Protein AF-A0A535L0J0-F1 (afdb_monomer)

Foldseek 3Di:
DPPPPPPPLQAQFLVRVVVVVVVQVVVVWWKWFDDPQAIEGQDDDPQSVVVCVVVVHDYDHDVDPSVVDDRHTNDMKTFDALVVCVVCQVVVCVVCPVNDDWDDPDSGIID

Solvent-accessible surface area (backbone atoms only — not comparable to full-atom values): 6509 Å² total; per-residue (Å²): 130,85,80,83,72,72,71,84,76,78,29,45,43,38,73,61,45,49,51,53,49,48,58,26,55,80,68,75,44,51,54,36,40,39,47,96,94,36,41,37,28,58,64,98,44,72,55,55,52,57,48,26,67,75,70,74,45,69,81,40,83,37,96,43,61,79,81,68,49,52,75,42,21,80,54,51,40,34,38,51,60,40,78,57,43,66,66,43,47,63,56,50,40,63,73,32,60,96,76,55,80,66,46,61,92,47,70,43,36,43,58

Mean predicted aligned error: 4.8 Å

Radius of gyration: 14.19 Å; Cα contacts (8 Å, |Δi|>4): 158; chains: 1; bounding box: 28×30×47 Å

Nearest PDB structures (foldseek):
  1nf2-assembly1_A  TM=9.032E-01  e=1.576E-08  Thermotoga maritima
  3niw-assembly1_A  TM=9.110E-01  e=2.321E-07  Bacteroides thetaiotaomicron
  3mpo-assembly3_C  TM=8.049E-01  e=8.563E-06  Levilactobacillus brevis ATCC 367
  2hf2-assembly2_B  TM=7.758E-01  e=1.740E-03  Escherichia coli K-12
  2hf2-assembly1_A  TM=7.422E-01  e=3.353E-03  Escherichia coli K-12

pLDDT: mean 91.99, std 14.08, range [40.34, 98.44]

Secondary structure (DSSP, 8-state):
----------PEEHHHHHHHHHHHHHTT-EEEEEETTEEEESS--HHHHHHHHHHT--EEE-S-HHHHS-SEES-EEEE--HHHHHHHHHHHHHHTTTT-----SSTTEE-

Sequence (111 aa):
MPNGEKLLDNGVPHDLAMEVIRYARERDLHVQAYRDDQLLIERDRPEAHIYSEHAGMPLHLVPDLDAAMGPTTPKLVIVAAPATLERLLPDARAHWIGRLNVATSTPDYLE

Structure (mmCIF, N/CA/C/O backbone):
data_AF-A0A535L0J0-F1
#
_entry.id   AF-A0A535L0J0-F1
#
loop_
_atom_site.group_PDB
_atom_site.id
_atom_site.type_symbol
_atom_site.label_atom_id
_atom_site.label_alt_id
_atom_site.label_comp_id
_atom_site.label_asym_id
_atom_site.label_entity_id
_atom_site.label_seq_id
_atom_site.pdbx_PDB_ins_code
_atom_site.Cartn_x
_atom_site.Cartn_y
_atom_site.Cartn_z
_atom_site.occupancy
_atom_site.B_iso_or_equiv
_atom_site.auth_seq_id
_atom_site.auth_comp_id
_atom_site.auth_asym_id
_atom_site.auth_atom_id
_atom_site.pdbx_PDB_model_num
ATOM 1 N N . MET A 1 1 ? 6.437 3.028 37.109 1.00 40.34 1 MET A N 1
ATOM 2 C CA . MET A 1 1 ? 6.146 2.205 35.919 1.00 40.34 1 MET A CA 1
ATOM 3 C C . MET A 1 1 ? 5.077 2.952 35.136 1.00 40.34 1 MET A C 1
ATOM 5 O O . MET A 1 1 ? 3.992 3.089 35.687 1.00 40.34 1 MET A O 1
ATOM 9 N N . PRO A 1 2 ? 5.343 3.547 33.964 1.00 46.25 2 PRO A N 1
ATOM 10 C CA . PRO A 1 2 ? 4.243 4.046 33.154 1.00 46.25 2 PRO A CA 1
ATOM 11 C C . PRO A 1 2 ? 3.508 2.838 32.559 1.00 46.25 2 PRO A C 1
ATOM 13 O O . PRO A 1 2 ? 4.112 2.017 31.870 1.00 46.25 2 PRO A O 1
ATOM 16 N N . ASN A 1 3 ? 2.226 2.705 32.904 1.00 43.72 3 ASN A N 1
ATOM 17 C CA . ASN A 1 3 ? 1.302 1.763 32.287 1.00 43.72 3 ASN A CA 1
ATOM 18 C C . ASN A 1 3 ? 1.260 2.064 30.787 1.00 43.72 3 ASN A C 1
ATOM 20 O O . ASN A 1 3 ? 0.814 3.137 30.387 1.00 43.72 3 ASN A O 1
ATOM 24 N N . GLY A 1 4 ? 1.751 1.130 29.975 1.00 42.81 4 GLY A N 1
ATOM 25 C CA . GLY A 1 4 ? 1.618 1.161 28.524 1.00 42.81 4 GLY A CA 1
ATOM 26 C C . GLY A 1 4 ? 0.175 0.888 28.119 1.00 42.81 4 GLY A C 1
ATOM 27 O O . GLY A 1 4 ? -0.117 -0.165 27.557 1.00 42.81 4 GLY A O 1
ATOM 28 N N . GLU A 1 5 ? -0.732 1.816 28.426 1.00 40.56 5 GLU A N 1
ATOM 29 C CA . GLU A 1 5 ? -1.991 1.918 27.701 1.00 40.56 5 GLU A CA 1
ATOM 30 C C . GLU A 1 5 ? -1.620 2.144 26.236 1.00 40.56 5 GLU A C 1
ATOM 32 O O . GLU A 1 5 ? -1.237 3.243 25.833 1.00 40.56 5 GLU A O 1
ATOM 37 N N . LYS A 1 6 ? -1.666 1.065 25.446 1.00 47.59 6 LYS A N 1
ATOM 38 C CA . LYS A 1 6 ? -1.805 1.153 23.996 1.00 47.59 6 LYS A CA 1
ATOM 39 C C . LYS A 1 6 ? -2.970 2.110 23.759 1.00 47.59 6 LYS A C 1
ATOM 41 O O . LYS A 1 6 ? -4.120 1.718 23.955 1.00 47.59 6 LYS A O 1
ATOM 46 N N . LEU A 1 7 ? -2.676 3.361 23.388 1.00 50.09 7 LEU A N 1
ATOM 47 C CA . LEU A 1 7 ? -3.653 4.207 22.712 1.00 50.09 7 LEU A CA 1
ATOM 48 C C . LEU A 1 7 ? -4.255 3.320 21.625 1.00 50.09 7 LEU A C 1
ATOM 50 O O . LEU A 1 7 ? -3.499 2.716 20.868 1.00 50.09 7 LEU A O 1
ATOM 54 N N . LEU A 1 8 ? -5.577 3.161 21.651 1.00 46.81 8 LEU A N 1
ATOM 55 C CA . LEU A 1 8 ? -6.342 2.314 20.744 1.00 46.81 8 LEU A CA 1
ATOM 56 C C . LEU A 1 8 ? -5.981 2.653 19.295 1.00 46.81 8 LEU A C 1
ATOM 58 O O . LEU A 1 8 ? -6.545 3.565 18.694 1.00 46.81 8 LEU A O 1
ATOM 62 N N . ASP A 1 9 ? -5.012 1.915 18.768 1.00 54.28 9 ASP A N 1
ATOM 63 C CA . ASP A 1 9 ? -4.597 1.917 17.379 1.00 54.28 9 ASP A CA 1
ATOM 64 C C . ASP A 1 9 ? -5.680 1.144 16.629 1.00 54.28 9 ASP A C 1
ATOM 66 O O . ASP A 1 9 ? -5.584 -0.059 16.373 1.00 54.28 9 ASP A O 1
ATOM 70 N N . ASN A 1 10 ? -6.816 1.807 16.410 1.00 72.75 10 ASN A N 1
ATOM 71 C CA . ASN A 1 10 ? -7.828 1.309 15.498 1.00 72.75 10 ASN A CA 1
ATOM 72 C C . ASN A 1 10 ? -7.189 1.403 14.114 1.00 72.75 10 ASN A C 1
ATOM 74 O O . ASN A 1 10 ? -7.275 2.449 13.473 1.00 72.75 10 ASN A O 1
ATOM 78 N N . GLY A 1 11 ? -6.479 0.344 13.712 1.00 88.81 11 GLY A N 1
ATOM 79 C CA . GLY A 1 11 ? -5.863 0.244 12.394 1.00 88.81 11 GLY A CA 1
ATOM 80 C C . GLY A 1 11 ? -6.862 0.564 11.281 1.00 88.81 11 GLY A C 1
ATOM 81 O O . GLY A 1 11 ? -8.068 0.671 11.510 1.00 88.81 11 GLY A O 1
ATOM 82 N N . VAL A 1 12 ? -6.368 0.691 10.055 1.00 95.44 12 VAL A N 1
ATOM 83 C CA . VAL A 1 12 ? -7.183 0.972 8.872 1.00 95.44 12 VAL A CA 1
ATOM 84 C C . VAL A 1 12 ? -8.408 0.044 8.838 1.00 95.44 12 VAL A C 1
ATOM 86 O O . VAL A 1 12 ? -8.230 -1.178 8.767 1.00 95.44 12 VAL A O 1
ATOM 89 N N . PRO A 1 13 ? -9.641 0.591 8.904 1.00 96.38 13 PRO A N 1
ATOM 90 C CA . PRO A 1 13 ? -10.863 -0.201 8.832 1.00 96.38 13 PRO A CA 1
ATOM 91 C C . PRO A 1 13 ? -10.934 -1.001 7.539 1.00 96.38 13 PRO A C 1
ATOM 93 O O . PRO A 1 13 ? -10.518 -0.508 6.491 1.00 96.38 13 PRO A O 1
ATOM 96 N N . HIS A 1 14 ? -11.505 -2.202 7.607 1.00 96.31 14 HIS A N 1
ATOM 97 C CA . HIS A 1 14 ? -11.569 -3.138 6.486 1.00 96.31 14 HIS A CA 1
ATOM 98 C C . HIS A 1 14 ? -12.052 -2.497 5.176 1.00 96.31 14 HIS A C 1
ATOM 100 O O . HIS A 1 14 ? -11.382 -2.605 4.153 1.00 96.31 14 HIS A O 1
ATOM 106 N N . ASP A 1 15 ? -13.161 -1.753 5.212 1.00 96.94 15 ASP A N 1
ATOM 107 C CA . ASP A 1 15 ? -13.720 -1.110 4.015 1.00 96.94 15 ASP A CA 1
ATOM 108 C C . ASP A 1 15 ? -12.732 -0.127 3.370 1.00 96.94 15 ASP A C 1
ATOM 110 O O . ASP A 1 15 ? -12.581 -0.090 2.148 1.00 96.94 15 ASP A O 1
ATOM 114 N N . LEU A 1 16 ? -12.003 0.629 4.197 1.00 97.62 16 LEU A N 1
ATOM 115 C CA . LEU A 1 16 ? -11.004 1.595 3.747 1.00 97.62 16 LEU A CA 1
ATOM 116 C C . LEU A 1 16 ? -9.720 0.903 3.265 1.00 97.62 16 LEU A C 1
ATOM 118 O O . LEU A 1 16 ? -9.121 1.335 2.284 1.00 97.62 16 LEU A O 1
ATOM 122 N N . ALA A 1 17 ? -9.331 -0.208 3.894 1.00 97.88 17 ALA A N 1
ATOM 123 C CA . ALA A 1 17 ? -8.247 -1.062 3.416 1.00 97.88 17 ALA A CA 1
ATOM 124 C C . ALA A 1 17 ? -8.572 -1.642 2.0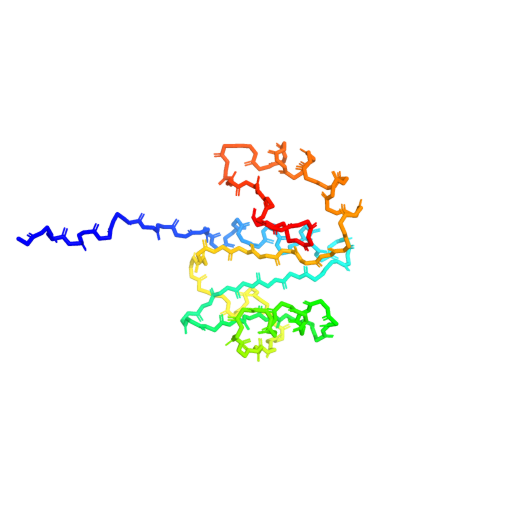31 1.00 97.88 17 ALA A C 1
ATOM 126 O O . ALA A 1 17 ? -7.727 -1.640 1.134 1.00 97.88 17 ALA A O 1
ATOM 127 N N . MET A 1 18 ? -9.821 -2.061 1.819 1.00 98.06 18 MET A N 1
ATOM 128 C CA . MET A 1 18 ? -10.284 -2.560 0.528 1.00 98.06 18 MET A CA 1
ATOM 129 C C . MET A 1 18 ? -10.339 -1.475 -0.549 1.00 98.06 18 MET A C 1
ATOM 131 O O . MET A 1 18 ? -10.099 -1.785 -1.716 1.00 98.06 18 MET A O 1
ATOM 135 N N . GLU A 1 19 ? -10.579 -0.208 -0.201 1.00 98.31 19 GLU A N 1
ATOM 136 C CA . GLU A 1 19 ? -10.395 0.907 -1.144 1.00 98.31 19 GLU A CA 1
ATOM 137 C C . GLU A 1 19 ? -8.938 1.013 -1.619 1.00 98.31 19 GLU A C 1
ATOM 139 O O . GLU A 1 19 ? -8.698 1.125 -2.822 1.00 98.31 19 GLU A O 1
ATOM 144 N N . VAL A 1 20 ? -7.963 0.906 -0.710 1.00 98.31 20 VAL A N 1
ATOM 145 C CA . VAL A 1 20 ? -6.528 0.934 -1.055 1.00 98.31 20 VAL A CA 1
ATOM 146 C C . VAL A 1 20 ? -6.138 -0.273 -1.913 1.00 98.31 20 VAL A C 1
ATOM 148 O O . VAL A 1 20 ? -5.437 -0.129 -2.917 1.00 98.31 20 VAL A O 1
ATOM 151 N N . ILE A 1 21 ? -6.632 -1.467 -1.576 1.00 98.25 21 ILE A N 1
ATOM 152 C CA . ILE A 1 21 ? -6.371 -2.685 -2.356 1.00 98.25 21 ILE A CA 1
ATOM 153 C C . ILE A 1 21 ? -6.948 -2.565 -3.766 1.00 98.25 21 ILE A C 1
ATOM 155 O O . ILE A 1 21 ? -6.259 -2.878 -4.737 1.00 98.25 21 ILE A O 1
ATOM 159 N N . ARG A 1 22 ? -8.185 -2.076 -3.912 1.00 98.44 22 ARG A N 1
ATOM 160 C CA . ARG A 1 22 ? -8.799 -1.834 -5.228 1.00 98.44 22 ARG A CA 1
ATOM 161 C C . ARG A 1 22 ? -8.010 -0.795 -6.022 1.00 98.44 22 ARG A C 1
ATOM 163 O O . ARG A 1 22 ? -7.689 -1.054 -7.178 1.00 98.44 22 ARG A O 1
ATOM 170 N N . TYR A 1 23 ? -7.602 0.304 -5.385 1.00 98.12 23 TYR A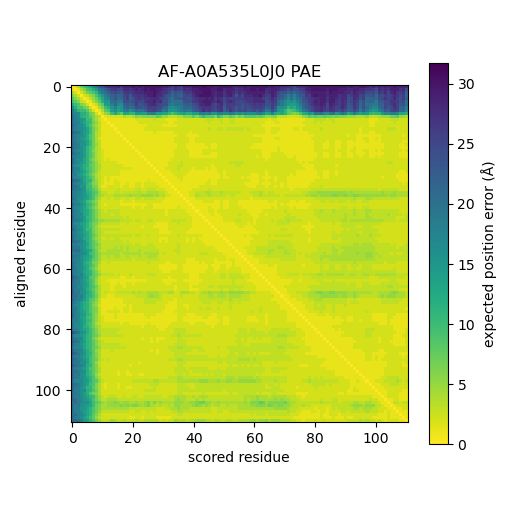 N 1
ATOM 171 C CA . TYR A 1 23 ? -6.764 1.332 -6.006 1.00 98.12 23 TYR A CA 1
ATOM 172 C C . TYR A 1 23 ? -5.464 0.758 -6.590 1.00 98.12 23 TYR A C 1
ATOM 174 O O . TYR A 1 23 ? -5.093 1.101 -7.718 1.00 98.12 23 TYR A O 1
ATOM 182 N N . ALA A 1 24 ? -4.793 -0.130 -5.849 1.00 98.06 24 ALA A N 1
ATOM 183 C CA . ALA A 1 24 ? -3.583 -0.809 -6.302 1.00 98.06 24 ALA A CA 1
ATOM 184 C C . ALA A 1 24 ? -3.867 -1.832 -7.415 1.00 98.06 24 ALA A C 1
ATOM 186 O O . ALA A 1 24 ? -3.163 -1.839 -8.426 1.00 98.06 24 ALA A O 1
ATOM 187 N N . ARG A 1 25 ? -4.919 -2.654 -7.271 1.00 97.06 25 ARG A N 1
ATOM 188 C CA . ARG A 1 25 ? -5.348 -3.645 -8.278 1.00 97.06 25 ARG A CA 1
ATOM 189 C C . ARG A 1 25 ? -5.632 -2.980 -9.629 1.00 97.06 25 ARG A C 1
ATOM 191 O O . ARG A 1 25 ? -5.112 -3.435 -10.642 1.00 97.06 25 ARG A O 1
ATOM 198 N N . GLU A 1 26 ? -6.387 -1.881 -9.642 1.00 97.81 26 GLU A N 1
ATOM 199 C CA . GLU A 1 26 ? -6.730 -1.119 -10.856 1.00 97.81 26 GLU A CA 1
ATOM 200 C C . 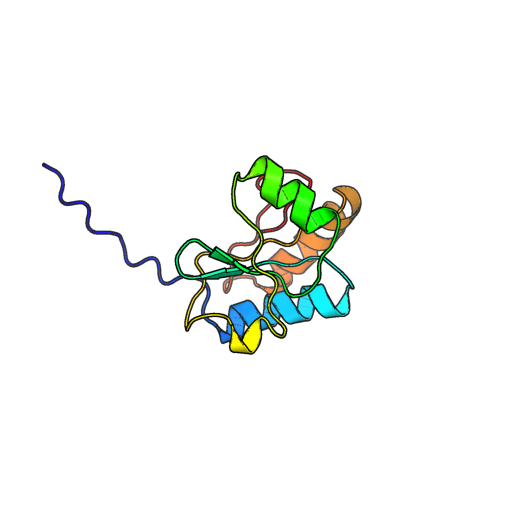GLU A 1 26 ? -5.506 -0.569 -11.602 1.00 97.81 26 GLU A C 1
ATOM 202 O O . GLU A 1 26 ? -5.562 -0.341 -12.808 1.00 97.81 26 GLU A O 1
ATOM 207 N N . ARG A 1 27 ? -4.397 -0.355 -10.888 1.00 97.19 27 ARG A N 1
ATOM 208 C CA . ARG A 1 27 ? -3.131 0.169 -11.426 1.00 97.19 27 ARG A CA 1
ATOM 209 C C . ARG A 1 27 ? -2.085 -0.922 -11.657 1.00 97.19 27 ARG A C 1
ATOM 211 O O . ARG A 1 27 ? -0.940 -0.605 -11.961 1.00 97.19 27 ARG A O 1
ATOM 218 N N . ASP A 1 28 ? -2.473 -2.185 -11.492 1.00 97.38 28 ASP A N 1
ATOM 219 C CA . ASP A 1 28 ? -1.602 -3.358 -11.518 1.00 97.38 28 ASP A CA 1
ATOM 220 C C . ASP A 1 28 ? -0.379 -3.263 -10.583 1.00 97.38 28 ASP A C 1
ATOM 222 O O . ASP A 1 28 ? 0.705 -3.756 -10.887 1.00 97.38 28 ASP A O 1
ATOM 226 N N . LEU A 1 29 ? -0.557 -2.658 -9.409 1.00 97.88 29 LEU A N 1
ATOM 227 C CA . LEU A 1 29 ? 0.496 -2.512 -8.403 1.00 97.88 29 LEU A CA 1
ATOM 228 C C . LEU A 1 29 ? 0.483 -3.675 -7.405 1.00 97.88 29 LEU A C 1
ATOM 230 O O . LEU A 1 29 ? -0.552 -4.304 -7.155 1.00 97.88 29 LEU A O 1
ATOM 234 N N . HIS A 1 30 ? 1.648 -3.967 -6.826 1.00 98.25 30 HIS A N 1
ATOM 235 C CA . HIS A 1 30 ? 1.725 -4.826 -5.647 1.00 98.25 30 HIS A CA 1
ATOM 236 C C . HIS A 1 30 ? 1.134 -4.097 -4.438 1.00 98.25 30 HIS A C 1
ATOM 238 O O . HIS A 1 30 ? 1.418 -2.920 -4.226 1.00 98.25 30 HIS A O 1
ATOM 244 N N . VAL A 1 31 ? 0.331 -4.801 -3.646 1.00 98.44 31 VAL A N 1
ATOM 245 C CA . VAL A 1 31 ? -0.196 -4.318 -2.368 1.00 98.44 31 VAL A CA 1
ATOM 246 C C . VAL A 1 31 ? -0.215 -5.466 -1.376 1.00 98.44 31 VAL A C 1
ATOM 248 O O . VAL A 1 31 ? -0.472 -6.616 -1.740 1.00 98.44 31 VAL A O 1
ATOM 251 N N . GLN A 1 32 ? 0.050 -5.138 -0.122 1.00 98.31 32 GLN A N 1
ATOM 252 C CA . GLN A 1 32 ? 0.059 -6.083 0.984 1.00 98.31 32 GLN A CA 1
ATOM 253 C C . GLN A 1 32 ? -0.646 -5.496 2.206 1.00 98.31 32 GLN A C 1
ATOM 255 O O . GLN A 1 32 ? -0.682 -4.276 2.398 1.00 98.31 32 GLN A O 1
ATOM 260 N N . ALA A 1 33 ? -1.177 -6.385 3.036 1.00 97.75 33 ALA A N 1
ATOM 261 C CA . ALA A 1 33 ? -1.830 -6.060 4.298 1.00 97.75 33 ALA A CA 1
ATOM 262 C C . ALA A 1 33 ? -1.262 -6.924 5.428 1.00 97.75 33 ALA A C 1
ATOM 264 O O . ALA A 1 33 ? -0.501 -7.863 5.183 1.00 97.75 33 ALA A O 1
ATOM 265 N N . TYR A 1 34 ? -1.642 -6.615 6.667 1.00 96.19 34 TYR A N 1
ATOM 266 C CA . TYR A 1 34 ? -1.161 -7.328 7.844 1.00 96.19 34 TYR A CA 1
ATOM 267 C C . TYR A 1 34 ? -2.324 -7.888 8.645 1.00 96.19 34 TYR A C 1
ATOM 269 O O . TYR A 1 34 ? -3.342 -7.225 8.848 1.00 96.19 34 TYR A O 1
ATOM 277 N N . ARG A 1 35 ? -2.140 -9.102 9.154 1.00 94.69 35 ARG A N 1
ATOM 278 C CA . ARG A 1 35 ? -3.063 -9.730 10.096 1.00 94.69 35 ARG A CA 1
ATOM 279 C C . ARG A 1 35 ? -2.287 -10.680 10.989 1.00 94.69 35 ARG A C 1
ATOM 281 O O . ARG A 1 35 ? -1.544 -11.493 10.464 1.00 94.69 35 ARG A O 1
ATOM 288 N N . ASP A 1 36 ? -2.473 -10.591 12.304 1.00 91.62 36 ASP A N 1
ATOM 289 C CA . ASP A 1 36 ? -1.883 -11.535 13.267 1.00 91.62 36 ASP A CA 1
ATOM 290 C C . ASP A 1 36 ? -0.363 -11.748 13.050 1.00 91.62 36 ASP A C 1
ATOM 292 O O . ASP A 1 36 ? 0.123 -12.873 13.002 1.00 91.62 36 ASP A O 1
ATOM 296 N N . ASP A 1 37 ? 0.378 -10.647 12.853 1.00 89.75 37 ASP A N 1
ATOM 297 C CA . ASP A 1 37 ? 1.819 -10.609 12.530 1.00 89.75 37 ASP A CA 1
ATOM 298 C C . ASP A 1 37 ? 2.224 -11.268 11.192 1.00 89.75 37 ASP A C 1
ATOM 300 O O . ASP A 1 37 ? 3.407 -11.452 10.900 1.00 89.75 37 ASP A O 1
ATOM 304 N N . GLN A 1 38 ? 1.254 -11.574 10.331 1.00 95.19 38 GLN A N 1
ATOM 305 C CA . GLN A 1 38 ? 1.469 -12.122 8.995 1.00 95.19 38 GLN A CA 1
ATOM 306 C C . GLN A 1 38 ? 1.412 -11.030 7.932 1.00 95.19 38 GLN A C 1
ATOM 308 O O . GLN A 1 38 ? 0.525 -10.174 7.942 1.00 95.19 38 GLN A O 1
ATOM 313 N N . LEU A 1 39 ? 2.341 -11.107 6.979 1.00 97.50 39 LEU A N 1
ATOM 314 C CA . LEU A 1 39 ? 2.341 -10.291 5.774 1.00 97.50 39 LEU A CA 1
ATOM 315 C C . LEU A 1 39 ? 1.526 -10.990 4.679 1.00 97.50 39 LEU A C 1
ATOM 317 O O . LEU A 1 39 ? 1.993 -11.967 4.091 1.00 97.50 39 LEU A O 1
ATOM 321 N N . LEU A 1 40 ? 0.312 -10.504 4.426 1.00 98.44 40 LEU A N 1
ATOM 322 C CA . LEU A 1 40 ? -0.614 -11.084 3.455 1.00 98.44 40 LEU A CA 1
ATOM 323 C C . LEU A 1 40 ? -0.418 -10.461 2.071 1.00 98.44 40 LEU A C 1
ATOM 325 O O . LEU A 1 40 ? -0.388 -9.234 1.937 1.00 98.44 40 LEU A O 1
ATOM 329 N N . ILE A 1 41 ? -0.356 -11.303 1.040 1.00 98.38 41 ILE A N 1
ATOM 330 C CA . ILE A 1 41 ? -0.284 -10.890 -0.367 1.00 98.38 41 ILE A CA 1
ATOM 331 C C . ILE A 1 41 ? -1.274 -11.692 -1.207 1.00 98.38 41 ILE A C 1
ATOM 333 O O . ILE A 1 41 ? -1.516 -12.862 -0.938 1.00 98.38 41 ILE A O 1
ATOM 337 N N . GLU A 1 42 ? -1.810 -11.090 -2.264 1.00 97.50 42 GLU A N 1
ATOM 338 C CA . GLU A 1 42 ? -2.707 -11.794 -3.198 1.00 97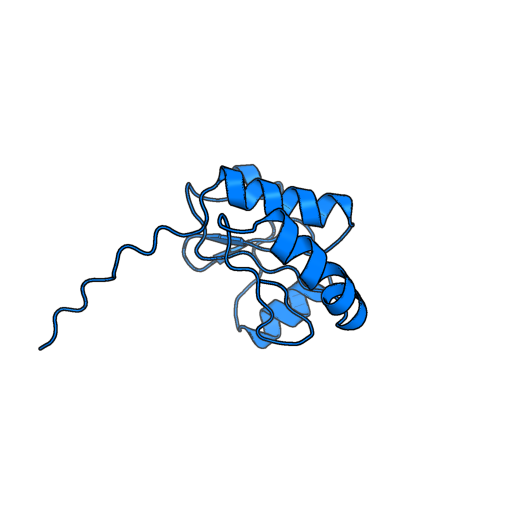.50 42 GLU A CA 1
ATOM 339 C C . GLU A 1 42 ? -1.984 -12.371 -4.415 1.00 97.50 42 GLU A C 1
ATOM 341 O O . GLU A 1 42 ? -2.456 -13.293 -5.077 1.00 97.50 42 GLU A O 1
ATOM 346 N N . ARG A 1 43 ? -0.834 -11.784 -4.755 1.00 97.00 43 ARG A N 1
ATOM 347 C CA . ARG A 1 43 ? -0.066 -12.113 -5.953 1.00 97.00 43 ARG A CA 1
ATOM 348 C C . ARG A 1 43 ? 1.394 -12.227 -5.575 1.00 97.00 43 ARG A C 1
ATOM 350 O O . ARG A 1 43 ? 1.939 -11.303 -4.979 1.00 97.00 43 ARG A O 1
ATOM 357 N N . ASP A 1 44 ? 2.006 -13.338 -5.959 1.00 96.94 44 ASP A N 1
ATOM 358 C CA . ASP A 1 44 ? 3.439 -13.533 -5.801 1.00 96.94 44 ASP A CA 1
ATOM 359 C C . ASP A 1 44 ? 4.185 -12.661 -6.819 1.00 96.94 44 ASP A C 1
ATOM 361 O O . ASP A 1 44 ? 4.015 -12.814 -8.033 1.00 96.94 44 ASP A O 1
ATOM 365 N N . ARG A 1 45 ? 4.909 -11.658 -6.321 1.00 96.25 45 ARG A N 1
ATOM 366 C CA . ARG A 1 45 ? 5.486 -10.574 -7.121 1.00 96.25 45 ARG A CA 1
ATOM 367 C C . ARG A 1 45 ? 6.897 -10.245 -6.644 1.00 96.25 45 ARG A C 1
ATOM 369 O O . ARG A 1 45 ? 7.141 -10.293 -5.439 1.00 96.25 45 ARG A O 1
ATOM 376 N N . PRO A 1 46 ? 7.810 -9.829 -7.541 1.00 97.38 46 PRO A N 1
ATOM 377 C CA . PRO A 1 46 ? 9.152 -9.397 -7.148 1.00 97.38 46 PRO A CA 1
ATOM 378 C C . PRO A 1 46 ? 9.145 -8.348 -6.027 1.00 97.38 46 PRO A C 1
ATOM 380 O O . PRO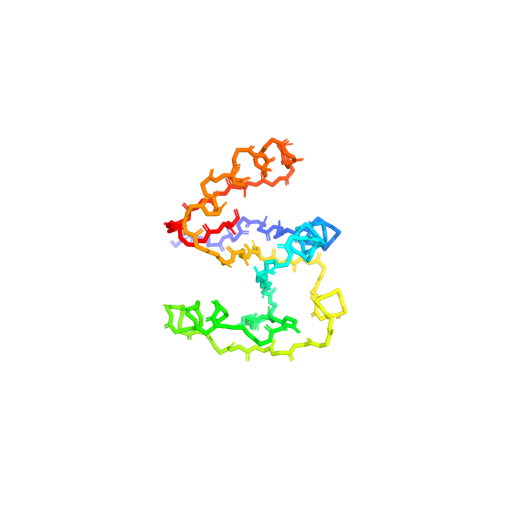 A 1 46 ? 9.936 -8.431 -5.093 1.00 97.38 46 PRO A O 1
ATOM 383 N N . GLU A 1 47 ? 8.208 -7.402 -6.075 1.00 97.94 47 GLU A N 1
ATOM 384 C CA . GLU A 1 47 ? 8.041 -6.352 -5.073 1.00 97.94 47 GLU A CA 1
ATOM 385 C C . GLU A 1 47 ? 7.692 -6.901 -3.680 1.00 97.94 47 GLU A C 1
ATOM 387 O O . GLU A 1 47 ? 8.169 -6.376 -2.672 1.00 97.94 47 GLU A O 1
ATOM 392 N N . ALA A 1 48 ? 6.915 -7.989 -3.620 1.00 97.06 48 ALA A N 1
ATOM 393 C CA . ALA A 1 48 ? 6.590 -8.676 -2.375 1.00 97.06 48 ALA A CA 1
ATOM 394 C C . ALA A 1 48 ? 7.849 -9.277 -1.737 1.00 97.06 48 ALA A C 1
ATOM 396 O O . ALA A 1 48 ? 8.060 -9.138 -0.533 1.00 97.06 48 ALA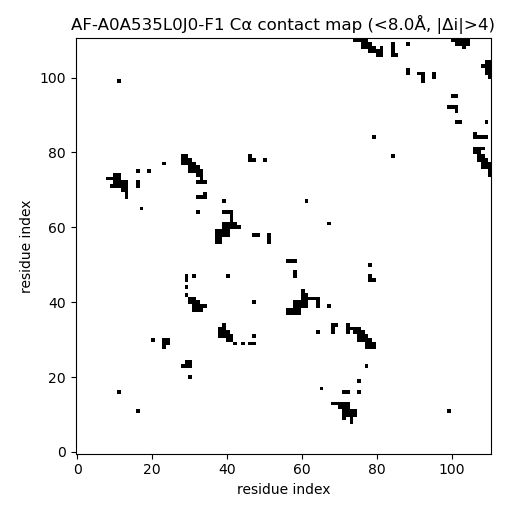 A O 1
ATOM 397 N N . HIS A 1 49 ? 8.711 -9.906 -2.540 1.00 97.12 49 HIS A N 1
ATOM 398 C CA . HIS A 1 49 ? 9.964 -10.489 -2.054 1.00 97.12 49 HIS A CA 1
ATOM 399 C C . HIS A 1 49 ? 10.949 -9.424 -1.577 1.00 97.12 49 HIS A C 1
ATOM 401 O O . HIS A 1 49 ? 11.497 -9.565 -0.488 1.00 97.12 49 HIS A O 1
ATOM 407 N N . ILE A 1 50 ? 11.103 -8.326 -2.326 1.00 94.06 50 ILE A N 1
ATOM 408 C CA . ILE A 1 50 ? 11.945 -7.188 -1.920 1.00 94.06 50 ILE A CA 1
ATOM 409 C C . ILE A 1 50 ? 11.506 -6.667 -0.550 1.00 94.06 50 ILE A C 1
ATOM 411 O O . ILE A 1 50 ? 12.333 -6.424 0.331 1.00 94.06 50 ILE A O 1
ATOM 415 N N . TYR A 1 51 ? 10.195 -6.513 -0.350 1.00 95.56 51 TYR A N 1
ATOM 416 C CA . TYR A 1 51 ? 9.672 -6.092 0.941 1.00 95.56 51 TYR A CA 1
ATOM 417 C C . TYR A 1 51 ? 9.919 -7.141 2.029 1.00 95.56 51 TYR A C 1
ATOM 419 O O . TYR A 1 51 ? 10.377 -6.799 3.115 1.00 95.56 51 TYR A O 1
ATOM 427 N N . SER A 1 52 ? 9.616 -8.411 1.753 1.00 96.06 52 SER A N 1
ATOM 428 C CA . SER A 1 52 ? 9.774 -9.528 2.693 1.00 96.06 52 SER A CA 1
ATOM 429 C C . SER A 1 52 ? 11.207 -9.654 3.208 1.00 96.06 52 SER A C 1
ATOM 431 O O . SER A 1 52 ? 11.409 -9.780 4.417 1.00 96.06 52 SER A O 1
ATOM 433 N N . GLU A 1 53 ? 12.194 -9.547 2.317 1.00 95.12 53 GLU A N 1
ATOM 434 C CA . GLU A 1 53 ? 13.618 -9.567 2.656 1.00 95.12 53 GLU A CA 1
ATOM 435 C C . GLU A 1 53 ? 14.006 -8.378 3.538 1.00 95.12 53 GLU A C 1
ATOM 437 O O . GLU A 1 53 ? 14.670 -8.558 4.559 1.00 95.12 53 GLU A O 1
ATOM 442 N N . HIS A 1 54 ? 13.554 -7.170 3.189 1.00 93.25 54 HIS A N 1
ATOM 443 C CA . HIS A 1 54 ? 13.848 -5.963 3.963 1.00 93.25 54 HIS A CA 1
ATOM 444 C C . HIS A 1 54 ? 13.175 -5.970 5.345 1.00 93.25 54 HIS A C 1
ATOM 446 O O . HIS A 1 54 ? 13.797 -5.595 6.338 1.00 93.25 54 HIS A O 1
ATOM 452 N N . ALA A 1 55 ? 11.920 -6.414 5.427 1.00 91.62 55 ALA A N 1
ATOM 453 C CA . ALA A 1 55 ? 11.148 -6.458 6.666 1.00 91.62 55 ALA A CA 1
ATOM 454 C C . ALA A 1 55 ? 11.465 -7.682 7.541 1.00 91.62 55 ALA A C 1
ATOM 456 O O . ALA A 1 55 ? 11.068 -7.717 8.704 1.00 91.62 55 ALA A O 1
ATOM 457 N N . GLY A 1 56 ? 12.138 -8.702 6.996 1.00 95.25 56 GLY A N 1
ATOM 458 C CA . GLY A 1 56 ? 12.367 -9.976 7.680 1.00 95.25 56 GLY A CA 1
ATOM 459 C C . GLY A 1 56 ? 11.074 -10.745 7.974 1.00 95.25 56 GLY A C 1
ATOM 460 O O . GLY A 1 56 ? 11.020 -11.507 8.938 1.00 95.25 56 GLY A O 1
ATOM 461 N N . MET A 1 57 ? 10.022 -10.529 7.177 1.00 95.25 57 MET A N 1
ATOM 462 C CA . MET A 1 57 ? 8.692 -11.109 7.389 1.00 95.25 57 MET A CA 1
ATOM 463 C C . MET A 1 57 ? 8.341 -12.097 6.275 1.00 95.25 57 MET A C 1
ATOM 465 O O . MET A 1 57 ? 8.414 -11.719 5.105 1.00 95.25 57 MET A O 1
ATOM 469 N N . PRO A 1 58 ? 7.904 -13.329 6.589 1.00 96.25 58 PRO A N 1
ATOM 470 C CA . PRO A 1 58 ? 7.504 -14.293 5.571 1.00 96.25 58 PRO A CA 1
ATOM 471 C C . PRO A 1 58 ? 6.213 -13.869 4.859 1.00 96.25 58 PRO A C 1
ATOM 473 O O . PRO A 1 58 ? 5.257 -13.402 5.487 1.00 96.25 58 PRO A O 1
ATOM 476 N N . LEU A 1 59 ? 6.181 -14.076 3.542 1.00 97.75 59 LEU A N 1
ATOM 477 C CA . LEU A 1 59 ? 5.004 -13.841 2.710 1.00 97.75 59 LEU A CA 1
ATOM 478 C C . LEU A 1 59 ? 3.949 -14.924 2.931 1.00 97.75 59 LEU A C 1
ATOM 480 O O . LEU A 1 59 ? 4.255 -16.116 2.938 1.00 97.75 59 LEU A O 1
ATOM 484 N N . HIS A 1 60 ? 2.696 -14.500 3.042 1.00 98.12 60 HIS A N 1
ATOM 485 C CA . HIS A 1 60 ? 1.539 -15.378 3.120 1.00 98.12 60 HIS A CA 1
ATOM 486 C C . HIS A 1 60 ? 0.641 -15.099 1.918 1.00 98.12 60 HIS A C 1
ATOM 488 O O . HIS A 1 60 ? -0.120 -14.130 1.898 1.00 98.12 60 HIS A O 1
ATOM 494 N N . LEU A 1 61 ? 0.766 -15.946 0.895 1.00 98.19 61 LEU A N 1
ATOM 495 C CA . LEU A 1 61 ? -0.065 -15.864 -0.299 1.00 98.19 61 LEU A CA 1
ATOM 496 C C . LEU A 1 61 ? -1.493 -16.311 0.032 1.00 98.19 61 LEU A C 1
ATOM 498 O O . LEU A 1 61 ? -1.712 -17.437 0.483 1.00 98.19 61 LEU A O 1
ATOM 502 N N . VAL A 1 62 ? -2.457 -15.432 -0.215 1.00 98.19 62 VAL A N 1
ATOM 503 C CA . VAL A 1 62 ? -3.888 -15.672 -0.022 1.00 98.19 62 VAL A CA 1
ATOM 504 C C . VAL A 1 62 ? -4.629 -15.499 -1.349 1.00 98.19 62 VAL A C 1
ATOM 506 O O . VAL A 1 62 ? -4.197 -14.715 -2.189 1.00 98.19 62 VAL A O 1
ATOM 509 N N . PRO A 1 63 ? -5.740 -16.220 -1.576 1.00 96.75 63 PRO A N 1
ATOM 510 C CA . PRO A 1 63 ? -6.490 -16.109 -2.828 1.00 96.75 63 PRO A CA 1
ATOM 511 C C . PRO A 1 63 ? -7.245 -14.779 -2.966 1.00 96.75 63 PRO A C 1
ATOM 513 O O . PRO A 1 63 ? -7.526 -14.362 -4.085 1.00 96.75 63 PRO A O 1
ATOM 516 N N . ASP A 1 64 ? -7.593 -14.145 -1.843 1.00 96.75 64 ASP A N 1
ATOM 517 C CA . ASP A 1 64 ? -8.278 -12.853 -1.793 1.00 96.75 64 ASP A CA 1
ATOM 518 C C . ASP A 1 64 ? -7.957 -12.145 -0.471 1.00 96.75 64 ASP A C 1
ATOM 520 O O . ASP A 1 64 ? -8.188 -12.697 0.611 1.00 96.75 64 ASP A O 1
ATOM 524 N N . LEU A 1 65 ? -7.422 -10.927 -0.554 1.00 97.88 65 LEU A N 1
ATOM 525 C CA . LEU A 1 65 ? -7.158 -10.090 0.617 1.00 97.88 65 LEU A CA 1
ATOM 526 C C . LEU A 1 65 ? -8.442 -9.680 1.353 1.00 97.88 65 LEU A C 1
ATOM 528 O O . LEU A 1 65 ? -8.393 -9.551 2.573 1.00 97.88 65 LEU A O 1
ATOM 532 N N . ASP A 1 66 ? -9.575 -9.528 0.659 1.00 97.31 66 ASP A N 1
ATOM 533 C CA . ASP A 1 66 ? -10.875 -9.191 1.271 1.00 97.31 66 ASP A CA 1
ATOM 534 C C . ASP A 1 66 ? -11.280 -10.289 2.270 1.00 97.31 66 ASP A C 1
ATOM 536 O O . ASP A 1 66 ? -11.448 -10.058 3.465 1.00 97.31 66 ASP A O 1
ATOM 540 N N . ALA A 1 67 ? -11.265 -11.546 1.823 1.00 97.00 67 ALA A N 1
ATOM 541 C CA . ALA A 1 67 ? -11.586 -12.686 2.677 1.00 97.00 67 ALA A CA 1
ATOM 542 C C . ALA A 1 67 ? -10.530 -12.972 3.766 1.00 97.00 67 ALA A C 1
ATOM 544 O O . ALA A 1 67 ? -10.856 -13.535 4.815 1.00 97.00 67 ALA A O 1
ATOM 545 N N . ALA A 1 68 ? -9.258 -12.647 3.515 1.00 96.50 68 ALA A N 1
ATOM 546 C CA . ALA A 1 68 ? -8.156 -12.990 4.412 1.00 96.50 68 ALA A CA 1
ATOM 547 C C . ALA A 1 68 ? -7.889 -11.944 5.504 1.00 96.50 68 ALA A C 1
ATOM 549 O O . ALA A 1 68 ? -7.360 -12.291 6.564 1.00 96.50 68 ALA A O 1
ATOM 550 N N . MET A 1 69 ? -8.233 -10.676 5.282 1.00 93.06 69 MET A N 1
ATOM 551 C CA . MET A 1 69 ? -8.025 -9.613 6.266 1.00 93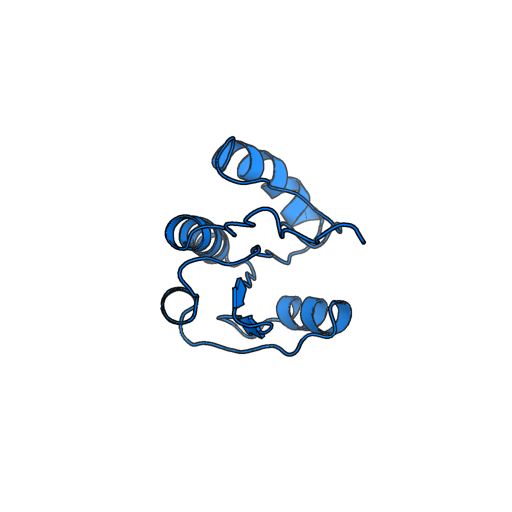.06 69 MET A CA 1
ATOM 552 C C . MET A 1 69 ? -9.008 -9.689 7.441 1.00 93.06 69 MET A C 1
ATOM 554 O O . MET A 1 69 ? -10.070 -10.304 7.382 1.00 93.06 69 MET A O 1
ATOM 558 N N . GLY A 1 70 ? -8.620 -9.062 8.552 1.00 92.88 70 GLY A N 1
ATOM 559 C CA . GLY A 1 70 ? -9.492 -8.852 9.704 1.00 92.88 70 GLY A CA 1
ATOM 560 C C . GLY A 1 70 ? -10.375 -7.603 9.559 1.00 92.88 70 GLY A C 1
ATOM 561 O O . GLY A 1 70 ? -10.373 -6.955 8.511 1.00 92.88 70 GLY A O 1
ATOM 562 N N . PRO A 1 71 ? -11.101 -7.217 10.624 1.00 94.88 71 PRO A N 1
ATOM 563 C CA . PRO A 1 71 ? -11.899 -5.985 10.644 1.00 94.88 71 PRO A CA 1
ATOM 564 C C . PRO A 1 71 ? -11.051 -4.706 10.528 1.00 94.88 71 PRO A C 1
ATOM 566 O O . PRO A 1 71 ? -11.565 -3.658 10.135 1.00 94.88 71 PRO A O 1
ATOM 569 N N . THR A 1 72 ? -9.763 -4.785 10.864 1.00 95.56 72 THR A N 1
ATOM 570 C CA . THR A 1 72 ? -8.773 -3.723 10.680 1.00 95.56 72 THR A CA 1
ATOM 571 C C . THR A 1 72 ? -7.420 -4.323 10.286 1.00 95.56 72 THR A C 1
ATOM 573 O O . THR A 1 72 ? -7.145 -5.492 10.567 1.00 95.56 72 THR A O 1
ATOM 576 N N . THR A 1 73 ? -6.564 -3.518 9.655 1.00 95.88 73 THR A N 1
ATOM 577 C CA . THR A 1 73 ? -5.130 -3.796 9.443 1.00 95.88 73 THR A CA 1
ATOM 578 C C . THR A 1 73 ? -4.319 -2.611 9.969 1.00 95.88 73 THR A C 1
ATOM 580 O O . THR A 1 73 ? -4.756 -1.477 9.795 1.00 95.88 73 THR A O 1
ATOM 583 N N . PRO A 1 74 ? -3.149 -2.794 10.606 1.00 94.75 74 PRO A N 1
ATOM 584 C CA . PRO A 1 74 ? -2.352 -1.666 11.099 1.00 94.75 74 PRO A CA 1
ATOM 585 C C . PRO A 1 74 ? -1.963 -0.680 9.988 1.00 94.75 74 PRO A C 1
ATOM 587 O O . PRO A 1 74 ? -1.932 0.524 10.218 1.00 94.75 74 PRO A O 1
ATOM 590 N N . LYS A 1 75 ? -1.691 -1.184 8.780 1.00 95.12 75 LYS A N 1
ATOM 591 C CA . LYS A 1 75 ? -1.409 -0.392 7.576 1.00 95.12 75 LYS A CA 1
ATOM 592 C C . LYS A 1 75 ? -1.548 -1.246 6.319 1.00 95.12 75 LYS A C 1
ATOM 594 O O . LYS A 1 75 ? -1.741 -2.462 6.409 1.00 95.12 75 LYS A O 1
ATOM 599 N N . LEU A 1 76 ? -1.417 -0.614 5.161 1.00 97.56 76 LEU A N 1
ATOM 600 C CA . LEU A 1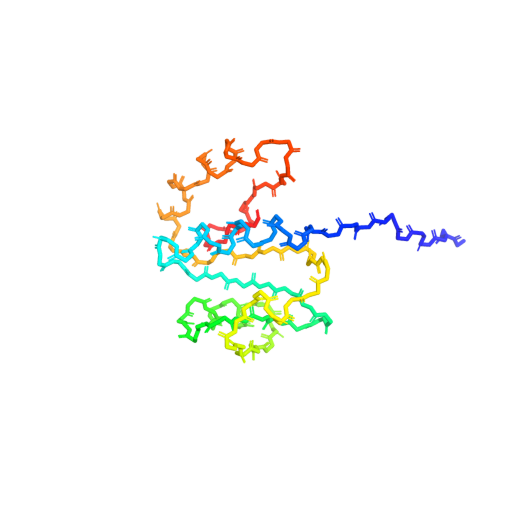 76 ? -1.178 -1.279 3.884 1.00 97.56 76 LEU A CA 1
ATOM 601 C C . LEU A 1 76 ? 0.129 -0.747 3.307 1.00 97.56 76 LEU A C 1
ATOM 603 O O . LEU A 1 76 ? 0.554 0.345 3.664 1.00 97.56 76 LEU A O 1
ATOM 607 N N . VAL A 1 77 ? 0.770 -1.520 2.436 1.00 97.94 77 VAL A N 1
ATOM 608 C CA . VAL A 1 77 ? 1.952 -1.041 1.712 1.00 97.94 77 VAL A CA 1
ATOM 609 C C . VAL A 1 77 ? 1.784 -1.353 0.238 1.00 97.94 77 VAL A C 1
ATOM 611 O O . VAL A 1 77 ? 1.569 -2.505 -0.139 1.00 97.94 77 VAL A O 1
ATOM 614 N N . ILE A 1 78 ? 1.890 -0.326 -0.597 1.00 98.31 78 ILE A N 1
ATOM 615 C CA . ILE A 1 78 ? 2.053 -0.464 -2.040 1.00 98.31 78 ILE A CA 1
ATOM 616 C C . ILE A 1 78 ? 3.544 -0.348 -2.329 1.00 98.31 78 ILE A C 1
ATOM 618 O O . ILE A 1 78 ? 4.172 0.653 -1.983 1.00 98.31 78 ILE A O 1
ATOM 622 N N . VAL A 1 79 ? 4.104 -1.372 -2.964 1.00 97.75 79 VAL A N 1
ATOM 623 C CA . VAL A 1 79 ? 5.522 -1.403 -3.334 1.00 97.75 79 VAL A CA 1
ATOM 624 C C . VAL A 1 79 ? 5.623 -1.244 -4.842 1.00 97.75 79 VAL A C 1
ATOM 626 O O . VAL A 1 79 ? 4.991 -1.989 -5.593 1.00 97.75 79 VAL A O 1
ATOM 629 N N . ALA A 1 80 ? 6.382 -0.247 -5.285 1.00 96.94 80 ALA A N 1
ATOM 630 C CA . ALA A 1 80 ? 6.603 0.035 -6.699 1.00 96.94 80 ALA A CA 1
ATOM 631 C C . ALA A 1 80 ? 7.882 0.857 -6.891 1.00 96.94 80 ALA A C 1
ATOM 633 O O . ALA A 1 80 ? 8.453 1.369 -5.935 1.00 96.94 80 ALA A O 1
ATOM 634 N N . ALA A 1 81 ? 8.305 1.036 -8.144 1.00 96.50 81 ALA A N 1
ATOM 635 C CA . ALA A 1 81 ? 9.450 1.888 -8.457 1.00 96.50 81 ALA A CA 1
ATOM 636 C C . ALA A 1 81 ? 9.253 3.336 -7.944 1.00 96.50 81 ALA A C 1
ATOM 638 O O . ALA A 1 81 ? 8.136 3.861 -8.054 1.00 96.50 81 ALA A O 1
ATOM 639 N N . PRO A 1 82 ? 10.319 4.047 -7.520 1.00 96.81 82 PRO A N 1
ATOM 640 C CA . PRO A 1 82 ? 10.194 5.371 -6.906 1.00 96.81 82 PRO A CA 1
ATOM 641 C C . PRO A 1 82 ? 9.492 6.394 -7.790 1.00 96.81 82 PRO A C 1
ATOM 643 O O . PRO A 1 82 ? 8.604 7.108 -7.342 1.00 96.81 82 PRO A O 1
ATOM 646 N N . ALA A 1 83 ? 9.816 6.405 -9.086 1.00 97.06 83 ALA A N 1
ATOM 647 C CA . ALA A 1 83 ? 9.185 7.305 -10.049 1.00 97.06 83 ALA A CA 1
ATOM 648 C C . ALA A 1 83 ? 7.677 7.040 -10.221 1.00 97.06 83 ALA A C 1
ATOM 650 O O . ALA A 1 83 ? 6.929 7.928 -10.627 1.00 97.06 83 ALA A O 1
ATOM 651 N N . THR A 1 84 ? 7.211 5.818 -9.945 1.00 96.88 84 THR A N 1
ATOM 652 C CA . THR A 1 84 ? 5.778 5.507 -9.923 1.00 96.88 84 THR A CA 1
ATOM 653 C C . THR A 1 84 ? 5.135 6.084 -8.670 1.00 96.88 84 THR A C 1
ATOM 655 O O . THR A 1 84 ? 4.121 6.769 -8.787 1.00 96.88 84 THR A O 1
ATOM 658 N N . LEU A 1 85 ? 5.729 5.874 -7.494 1.00 97.25 85 LEU A N 1
ATOM 659 C CA . LEU A 1 85 ? 5.168 6.372 -6.237 1.00 97.25 85 LEU A CA 1
ATOM 660 C C . LEU A 1 85 ? 5.227 7.893 -6.111 1.00 97.25 85 LEU A C 1
ATOM 662 O O . LEU A 1 85 ? 4.269 8.490 -5.633 1.00 97.25 85 LEU A O 1
ATOM 666 N N . GLU A 1 86 ? 6.278 8.534 -6.619 1.00 96.75 86 GLU A N 1
ATOM 667 C CA . GLU A 1 86 ? 6.396 9.994 -6.672 1.00 96.75 86 GLU A CA 1
ATOM 668 C C . GLU A 1 86 ? 5.221 10.631 -7.428 1.00 96.75 86 GLU A C 1
ATOM 670 O O . GLU A 1 86 ? 4.667 11.637 -6.988 1.00 96.75 86 GLU A O 1
ATOM 675 N N . ARG A 1 87 ? 4.784 10.008 -8.532 1.00 96.69 87 ARG A N 1
ATOM 676 C CA . ARG A 1 87 ? 3.608 10.461 -9.289 1.00 96.69 87 ARG A CA 1
ATOM 677 C C . ARG A 1 87 ? 2.292 10.171 -8.571 1.00 96.69 87 ARG A C 1
ATOM 679 O O . ARG A 1 87 ? 1.369 10.964 -8.682 1.00 96.69 87 ARG A O 1
ATOM 686 N N . LEU A 1 88 ? 2.189 9.040 -7.871 1.00 96.69 88 LEU A N 1
ATOM 687 C CA . LEU A 1 88 ? 0.945 8.619 -7.215 1.00 96.69 88 LEU A CA 1
ATOM 688 C C . LEU A 1 88 ? 0.708 9.315 -5.873 1.00 96.69 88 LEU A C 1
ATOM 690 O O . LEU A 1 88 ? -0.442 9.472 -5.475 1.00 96.69 88 LEU A O 1
ATOM 694 N N . LEU A 1 89 ? 1.765 9.708 -5.162 1.00 97.00 89 LEU A N 1
ATOM 695 C CA . LEU A 1 89 ? 1.676 10.219 -3.796 1.00 97.00 89 LEU A CA 1
ATOM 696 C C . LEU A 1 89 ? 0.776 11.464 -3.659 1.00 97.00 89 LEU A C 1
ATOM 698 O O . LEU A 1 89 ? -0.043 11.477 -2.735 1.00 97.00 89 LEU A O 1
ATOM 702 N N . PRO A 1 90 ? 0.866 12.501 -4.520 1.00 97.38 90 PRO A N 1
ATOM 703 C CA . PRO A 1 90 ? -0.018 13.664 -4.422 1.00 97.38 90 PRO A CA 1
ATOM 704 C C . PRO A 1 90 ? -1.493 13.292 -4.608 1.00 97.38 90 PRO A C 1
ATOM 706 O O . PRO A 1 90 ? -2.336 13.716 -3.816 1.00 97.38 90 PRO A O 1
ATOM 709 N N . ASP A 1 91 ? -1.785 12.451 -5.603 1.00 96.44 91 ASP A N 1
ATOM 710 C CA . ASP A 1 91 ? -3.144 12.009 -5.920 1.00 96.44 91 ASP A CA 1
ATOM 711 C C . ASP A 1 91 ? -3.716 11.127 -4.807 1.00 96.44 91 ASP A C 1
ATOM 713 O O . ASP A 1 91 ? -4.850 11.330 -4.378 1.00 96.44 91 ASP A O 1
ATOM 717 N N . ALA A 1 92 ? -2.916 10.199 -4.275 1.00 97.06 92 ALA A N 1
ATOM 718 C CA . ALA A 1 92 ? -3.286 9.351 -3.147 1.00 97.06 92 ALA A CA 1
ATOM 719 C C . ALA A 1 92 ? -3.591 10.187 -1.891 1.00 97.06 92 ALA A C 1
ATOM 721 O O . ALA A 1 92 ? -4.640 10.025 -1.266 1.00 97.06 92 ALA A O 1
ATOM 722 N N . ARG A 1 93 ? -2.724 11.149 -1.550 1.00 97.75 93 ARG A N 1
ATOM 723 C CA . ARG A 1 93 ? -2.950 12.066 -0.419 1.00 97.75 93 ARG A CA 1
ATOM 724 C C . ARG A 1 93 ? -4.229 12.876 -0.573 1.00 97.75 93 ARG A C 1
ATOM 726 O O . ARG A 1 93 ? -4.951 13.049 0.404 1.00 97.75 93 ARG A O 1
ATOM 733 N N . ALA A 1 94 ? -4.502 13.374 -1.776 1.00 97.62 94 ALA A N 1
ATOM 734 C CA . ALA A 1 94 ? -5.731 14.103 -2.055 1.00 97.62 94 ALA A CA 1
ATOM 735 C C . ALA A 1 94 ? -6.964 13.187 -1.971 1.00 97.62 94 ALA A C 1
ATOM 737 O O . ALA A 1 94 ? -7.977 13.581 -1.399 1.00 97.62 94 ALA A O 1
ATOM 738 N N . HIS A 1 95 ? -6.871 11.962 -2.494 1.00 97.00 95 HIS A N 1
ATOM 739 C CA . HIS A 1 95 ? -7.975 11.003 -2.529 1.00 97.00 95 HIS A CA 1
ATOM 740 C C . HIS A 1 95 ? -8.424 10.556 -1.129 1.00 97.00 95 HIS A C 1
ATOM 742 O O . HIS A 1 95 ? -9.623 10.458 -0.867 1.00 97.00 95 HIS A O 1
ATOM 748 N N . TRP A 1 96 ? -7.479 10.340 -0.210 1.00 97.12 96 TRP A N 1
ATOM 749 C CA . TRP A 1 96 ? -7.769 9.913 1.164 1.00 97.12 96 TRP A CA 1
ATOM 750 C C . TRP A 1 96 ? -7.615 11.015 2.214 1.00 97.12 96 TRP A C 1
ATOM 752 O O . TRP A 1 96 ? -7.482 10.720 3.405 1.00 97.12 96 TRP A O 1
ATOM 762 N N . ILE A 1 97 ? -7.663 12.287 1.812 1.00 96.19 97 ILE A N 1
ATOM 763 C CA . ILE A 1 97 ? -7.518 13.406 2.744 1.00 96.19 97 ILE A CA 1
ATOM 764 C C . ILE A 1 97 ? -8.542 13.319 3.888 1.00 96.19 97 ILE A C 1
ATOM 766 O O . ILE A 1 97 ? -9.744 13.167 3.673 1.00 96.19 97 ILE A O 1
ATOM 770 N N . GLY A 1 98 ? -8.049 13.368 5.128 1.00 94.94 98 GLY A N 1
ATOM 771 C CA . GLY A 1 98 ? -8.876 13.238 6.333 1.00 94.94 98 GLY A CA 1
ATOM 772 C C . GLY A 1 98 ? -9.404 11.824 6.622 1.00 94.94 98 GLY A C 1
ATOM 773 O O . GLY A 1 98 ? -10.135 11.658 7.595 1.00 94.94 98 GLY A O 1
ATOM 774 N N . ARG A 1 99 ? -9.043 10.817 5.812 1.00 95.44 99 ARG A N 1
ATOM 775 C CA . ARG A 1 99 ? -9.461 9.410 5.962 1.00 95.44 99 ARG A CA 1
ATOM 776 C C . ARG A 1 99 ? -8.282 8.476 6.232 1.00 95.44 99 ARG A C 1
ATOM 778 O O . ARG A 1 99 ? -8.401 7.601 7.081 1.00 95.44 99 ARG A O 1
ATOM 785 N N . LEU A 1 100 ? -7.157 8.677 5.542 1.00 95.88 100 LEU A N 1
ATOM 786 C CA . LEU A 1 100 ? -5.895 7.964 5.765 1.00 95.88 100 LEU A CA 1
ATOM 787 C C . LEU A 1 100 ? -4.740 8.951 5.915 1.00 95.88 100 LEU A C 1
ATOM 789 O O . LEU A 1 100 ? -4.751 10.043 5.342 1.00 95.88 100 LEU A O 1
ATOM 793 N N . ASN A 1 101 ? -3.715 8.533 6.651 1.00 94.75 101 ASN A N 1
ATOM 794 C CA . ASN A 1 101 ? -2.399 9.142 6.542 1.00 94.75 101 ASN A CA 1
ATOM 795 C C . ASN A 1 101 ? -1.640 8.421 5.429 1.00 94.75 101 ASN A C 1
ATOM 797 O O . ASN A 1 101 ? -1.385 7.233 5.569 1.00 94.75 101 ASN A O 1
ATOM 801 N N . VAL A 1 102 ? -1.310 9.138 4.354 1.00 96.75 102 VAL A N 1
ATOM 802 C CA . VAL A 1 102 ? -0.607 8.580 3.193 1.00 96.75 102 VAL A CA 1
ATOM 803 C C . VAL A 1 102 ? 0.816 9.129 3.142 1.00 96.75 102 VAL A C 1
ATOM 805 O O . VAL A 1 102 ? 1.037 10.343 2.987 1.00 96.75 102 VAL A O 1
ATOM 808 N N . ALA A 1 103 ? 1.794 8.241 3.256 1.00 94.75 103 ALA A N 1
ATOM 809 C CA . ALA A 1 103 ? 3.201 8.587 3.379 1.00 94.75 103 ALA A CA 1
ATOM 810 C C . ALA A 1 103 ? 4.112 7.628 2.607 1.00 94.75 103 ALA A C 1
ATOM 812 O O . ALA A 1 103 ? 3.701 6.595 2.099 1.00 94.75 103 ALA A O 1
ATOM 813 N N . THR A 1 104 ? 5.382 8.005 2.515 1.00 94.31 104 THR A N 1
ATOM 814 C CA . THR A 1 104 ? 6.452 7.155 1.994 1.00 94.31 104 THR A CA 1
ATOM 815 C C . THR A 1 104 ? 7.536 7.082 3.059 1.00 94.31 104 THR A C 1
ATOM 817 O O . THR A 1 104 ? 8.106 8.119 3.411 1.00 94.31 104 THR A O 1
ATOM 820 N N . SER A 1 105 ? 7.814 5.899 3.605 1.00 89.31 105 SER A N 1
ATOM 821 C CA . SER A 1 105 ? 8.939 5.700 4.534 1.00 89.31 105 SER A CA 1
ATOM 822 C C . SER A 1 105 ? 10.261 5.510 3.795 1.00 89.31 105 SER A C 1
ATOM 824 O O . SER A 1 105 ? 11.298 6.009 4.231 1.00 89.31 105 SER A O 1
ATOM 826 N N . THR A 1 106 ? 10.210 4.843 2.645 1.00 90.88 106 THR A N 1
ATOM 827 C CA . THR A 1 106 ? 11.286 4.750 1.657 1.00 90.88 106 THR A CA 1
ATOM 828 C C . THR A 1 106 ? 10.740 5.161 0.287 1.00 90.88 106 THR A C 1
ATOM 830 O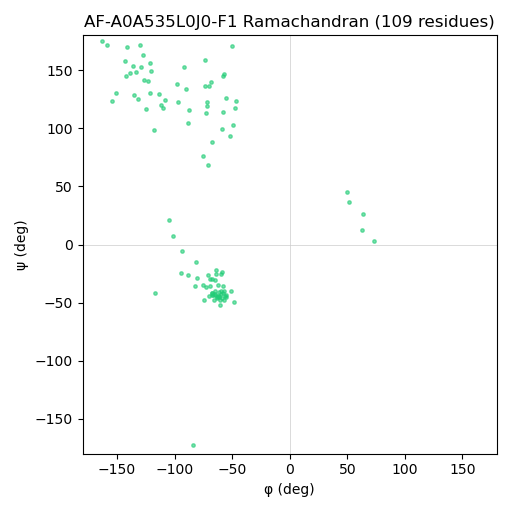 O . THR A 1 106 ? 9.522 5.183 0.099 1.00 90.88 106 THR A O 1
ATOM 833 N N . PRO A 1 107 ? 11.601 5.488 -0.692 1.00 92.88 107 PRO A N 1
ATOM 834 C CA . PRO A 1 107 ? 11.143 5.868 -2.029 1.00 92.88 107 PRO A CA 1
ATOM 835 C C . PRO A 1 107 ? 10.309 4.793 -2.742 1.00 92.88 107 PRO A C 1
ATOM 837 O O . PRO A 1 107 ? 9.527 5.133 -3.623 1.00 92.88 107 PRO A O 1
ATOM 840 N N . ASP A 1 108 ? 10.468 3.522 -2.363 1.00 95.56 108 ASP A N 1
ATOM 841 C CA . ASP A 1 108 ? 9.818 2.371 -2.999 1.00 95.56 108 ASP A CA 1
ATOM 842 C C . ASP A 1 108 ? 8.501 1.952 -2.327 1.00 95.56 108 ASP A C 1
ATOM 844 O O . ASP A 1 108 ? 7.818 1.061 -2.840 1.00 95.56 108 ASP A O 1
ATOM 848 N N . TYR A 1 109 ? 8.131 2.570 -1.194 1.00 97.00 109 TYR A N 1
ATOM 849 C CA . TYR A 1 109 ? 6.945 2.213 -0.406 1.00 97.00 109 TYR A CA 1
ATOM 850 C C . TYR A 1 109 ? 5.979 3.384 -0.264 1.00 97.00 109 TYR A C 1
ATOM 852 O O . TYR A 1 109 ? 6.364 4.472 0.162 1.00 97.00 109 TYR A O 1
ATOM 860 N N . LEU A 1 110 ? 4.707 3.130 -0.559 1.00 97.19 110 LEU A N 1
ATOM 861 C CA . LEU A 1 110 ? 3.589 4.015 -0.257 1.00 97.19 110 LEU A CA 1
ATOM 862 C C . LEU A 1 110 ? 2.723 3.337 0.806 1.00 97.19 110 LEU A C 1
ATOM 864 O O . LEU A 1 110 ? 2.229 2.232 0.581 1.00 97.19 110 LEU A O 1
ATOM 868 N N . GLU A 1 111 ? 2.578 3.996 1.950 1.00 94.31 111 GLU A N 1
ATOM 869 C CA . GLU A 1 111 ? 1.912 3.501 3.163 1.00 94.31 111 GLU A CA 1
ATOM 870 C C . GLU A 1 111 ? 0.720 4.374 3.547 1.00 94.31 111 GLU A C 1
ATOM 872 O O . GLU A 1 111 ? 0.839 5.616 3.405 1.00 94.31 111 GLU A O 1
#